Protein AF-A0A1S3VB74-F1 (afdb_monomer_lite)

pLDDT: mean 71.41, std 22.63, range [29.09, 96.62]

Secondary structure (DSSP, 8-state):
---PPP-----------------------------------------HHHHHHHHHHHHHHHHHHHHHHHHHHHHHHHHHHHHHHHHHHHHHHHHHHHHHHHHHHHHHTS-----EEEE--TTS--EEEE-TTS-TTHHHH----

Organism: Vigna radiata var. radiata (NCBI:txid3916)

Sequence (145 aa):
MMMMFEEMGFCNDLDTMSTVLGDEDISARQTDLEAIIEDDFSDEEIGVDELERRMWKDKMRLKRLKEQSKSKEGIDAVKQRQSQEQARRKKMSRAQDGILEYMRKMMEVCKAQRFVYGIIPEKGKPVTGASDNLREWWKDKVRFD

Structure (mmCIF, N/CA/C/O backbone):
data_AF-A0A1S3VB74-F1
#
_entry.id   AF-A0A1S3VB74-F1
#
loop_
_atom_site.group_PDB
_atom_site.id
_atom_site.type_symbol
_atom_site.label_atom_id
_atom_site.label_alt_id
_atom_site.label_comp_id
_atom_site.label_asym_id
_atom_site.label_entity_id
_atom_site.label_seq_id
_atom_site.pdbx_PDB_ins_code
_atom_site.Cartn_x
_atom_site.Cartn_y
_atom_site.Cartn_z
_atom_site.occupancy
_atom_site.B_iso_or_equiv
_atom_site.auth_seq_id
_atom_site.auth_comp_id
_atom_site.auth_asym_id
_atom_site.auth_atom_id
_atom_site.pdbx_PDB_model_num
ATOM 1 N N . MET A 1 1 ? 11.606 19.478 -29.149 1.00 43.50 1 MET A N 1
ATOM 2 C CA . MET A 1 1 ? 11.445 20.328 -27.954 1.00 43.50 1 MET A CA 1
ATOM 3 C C . MET A 1 1 ? 12.028 19.568 -26.775 1.00 43.50 1 MET A C 1
ATOM 5 O O . MET A 1 1 ? 11.551 18.484 -26.472 1.00 43.50 1 MET A O 1
ATOM 9 N N . MET A 1 2 ? 13.147 20.066 -26.249 1.00 40.00 2 MET A N 1
ATOM 10 C CA . MET A 1 2 ? 13.871 19.540 -25.087 1.00 40.00 2 MET A CA 1
ATOM 11 C C . MET A 1 2 ? 13.057 19.732 -23.809 1.00 40.00 2 MET A C 1
ATOM 13 O O . MET A 1 2 ? 12.454 20.786 -23.638 1.00 40.00 2 MET A O 1
ATOM 17 N N . MET A 1 3 ? 13.132 18.772 -22.889 1.00 50.00 3 MET A N 1
ATOM 18 C CA . MET A 1 3 ? 12.953 19.033 -21.461 1.00 50.00 3 MET A CA 1
ATOM 19 C C . MET A 1 3 ? 14.237 18.570 -20.774 1.00 50.00 3 MET A C 1
ATOM 21 O O . MET A 1 3 ? 14.427 17.379 -20.537 1.00 50.00 3 MET A O 1
ATOM 25 N N . MET A 1 4 ? 15.169 19.506 -20.586 1.00 54.56 4 MET A N 1
ATOM 26 C CA . MET A 1 4 ? 16.365 19.283 -19.781 1.00 54.56 4 MET A CA 1
ATOM 27 C C . MET A 1 4 ? 15.965 19.354 -18.310 1.00 54.56 4 MET A C 1
ATOM 29 O O . MET A 1 4 ? 15.303 20.297 -17.888 1.00 54.56 4 MET A O 1
ATOM 33 N N . PHE A 1 5 ? 16.341 18.321 -17.568 1.00 45.53 5 PHE A N 1
ATOM 34 C CA . PHE A 1 5 ? 16.198 18.232 -16.124 1.00 45.53 5 PHE A CA 1
ATOM 35 C C . PHE A 1 5 ? 17.287 19.106 -15.482 1.00 45.53 5 PHE A C 1
ATOM 37 O O . PHE A 1 5 ? 18.473 18.866 -15.703 1.00 45.53 5 PHE A O 1
ATOM 44 N N . GLU A 1 6 ? 16.886 20.121 -14.720 1.00 44.12 6 GLU A N 1
ATOM 45 C CA . GLU A 1 6 ? 17.738 20.778 -13.730 1.00 44.12 6 GLU A CA 1
ATOM 46 C C . GLU A 1 6 ? 17.850 19.861 -12.506 1.00 44.12 6 GLU A C 1
ATOM 48 O O . GLU A 1 6 ? 16.833 19.555 -11.891 1.00 44.12 6 GLU A O 1
ATOM 53 N N . GLU A 1 7 ? 19.061 19.460 -12.115 1.00 46.97 7 GLU A N 1
ATOM 54 C CA . GLU A 1 7 ? 19.411 19.433 -10.690 1.00 46.97 7 GLU A CA 1
ATOM 55 C C . GLU A 1 7 ? 20.930 19.521 -10.500 1.00 46.97 7 GLU A C 1
ATOM 57 O O . GLU A 1 7 ? 21.718 18.670 -10.911 1.00 46.97 7 GLU A O 1
ATOM 62 N N . MET A 1 8 ? 21.309 20.639 -9.901 1.00 43.47 8 MET A N 1
ATOM 63 C CA . MET A 1 8 ? 22.628 21.023 -9.435 1.00 43.47 8 MET A CA 1
ATOM 64 C C . MET A 1 8 ? 22.954 20.287 -8.127 1.00 43.47 8 MET A C 1
ATOM 66 O O . MET A 1 8 ? 22.123 20.267 -7.224 1.00 43.47 8 MET A O 1
ATOM 70 N N . GLY A 1 9 ? 24.191 19.798 -7.974 1.00 42.03 9 GLY A N 1
ATOM 71 C CA . GLY A 1 9 ? 24.797 19.572 -6.653 1.00 42.03 9 GLY A CA 1
ATOM 72 C C . GLY A 1 9 ? 25.512 18.233 -6.481 1.00 42.03 9 GLY A C 1
ATOM 73 O O . GLY A 1 9 ? 24.885 17.217 -6.216 1.00 42.03 9 GLY A O 1
ATOM 74 N N . PHE A 1 10 ? 26.837 18.224 -6.612 1.00 38.41 10 PHE A N 1
ATOM 75 C CA . PHE A 1 10 ? 27.779 18.264 -5.481 1.00 38.41 10 PHE A CA 1
ATOM 76 C C . PHE A 1 10 ? 29.192 18.013 -6.023 1.00 38.41 10 PHE A C 1
ATOM 78 O O . PHE A 1 10 ? 29.515 16.932 -6.509 1.00 38.41 10 PHE A O 1
ATOM 85 N N . CYS A 1 11 ? 30.015 19.057 -5.962 1.00 41.91 11 CYS A N 1
ATOM 86 C CA . CYS A 1 11 ? 31.448 19.014 -6.212 1.00 41.91 11 CYS A CA 1
ATOM 87 C C . CYS A 1 11 ? 32.154 18.930 -4.852 1.00 41.91 11 CYS A C 1
ATOM 89 O O . CYS A 1 11 ? 31.763 19.665 -3.946 1.00 41.91 11 CYS A O 1
ATOM 91 N N . ASN A 1 12 ? 33.122 18.019 -4.725 1.00 34.09 12 ASN A N 1
ATOM 92 C CA . ASN A 1 12 ? 34.338 18.108 -3.904 1.00 34.09 12 ASN A CA 1
ATOM 93 C C . ASN A 1 12 ? 35.059 16.753 -3.992 1.00 34.09 12 ASN A C 1
ATOM 95 O O . ASN A 1 12 ? 34.547 15.758 -3.488 1.00 34.09 12 ASN A O 1
ATOM 99 N N . ASP A 1 13 ? 36.211 16.688 -4.656 1.00 33.88 13 ASP A N 1
ATOM 100 C CA . AS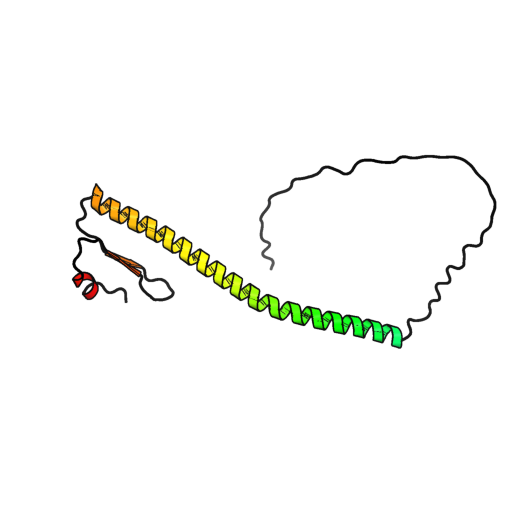P A 1 13 ? 37.479 16.825 -3.932 1.00 33.88 13 ASP A CA 1
ATOM 101 C C . ASP A 1 13 ? 38.635 16.971 -4.933 1.00 33.88 13 ASP A C 1
ATOM 103 O O . ASP A 1 13 ? 38.749 16.222 -5.906 1.00 33.88 13 ASP A O 1
ATOM 107 N N . LEU A 1 14 ? 39.450 17.991 -4.707 1.00 46.97 14 LEU A N 1
ATOM 108 C CA . LEU A 1 14 ? 40.637 18.353 -5.465 1.00 46.97 14 LEU A CA 1
ATOM 109 C C . LEU A 1 14 ? 41.760 18.295 -4.443 1.00 46.97 14 LEU A C 1
ATOM 111 O O . LEU A 1 14 ? 41.760 19.140 -3.565 1.00 46.97 14 LEU A O 1
ATOM 115 N N . ASP A 1 15 ? 42.631 17.286 -4.517 1.00 34.31 15 ASP A N 1
ATOM 116 C CA . ASP A 1 15 ? 44.028 17.358 -4.062 1.00 34.31 15 ASP A CA 1
ATOM 117 C C . ASP A 1 15 ? 44.690 15.978 -4.106 1.00 34.31 15 ASP A C 1
ATOM 119 O O . ASP A 1 15 ? 44.334 15.083 -3.345 1.00 34.31 15 ASP A O 1
ATOM 123 N N . THR A 1 16 ? 45.656 15.807 -5.017 1.00 38.53 16 THR A N 1
ATOM 124 C CA . THR A 1 16 ? 46.954 15.106 -4.837 1.00 38.53 16 THR A CA 1
ATOM 125 C C . THR A 1 16 ? 47.604 14.839 -6.202 1.00 38.53 16 THR A C 1
ATOM 127 O O . THR A 1 16 ? 47.865 13.708 -6.599 1.00 38.53 16 THR A O 1
ATOM 130 N N . MET A 1 17 ? 47.893 15.907 -6.952 1.00 40.16 17 MET A N 1
ATOM 131 C CA . MET A 1 17 ? 48.893 15.864 -8.024 1.00 40.16 17 MET A CA 1
ATOM 132 C C . MET A 1 17 ? 49.961 16.920 -7.751 1.00 40.16 17 MET A C 1
ATOM 134 O O . MET A 1 17 ? 49.775 18.098 -8.037 1.00 40.16 17 MET A O 1
ATOM 138 N N . SER A 1 18 ? 51.055 16.477 -7.139 1.00 35.81 18 SER A N 1
ATOM 139 C CA . SER A 1 18 ? 52.385 17.103 -7.044 1.00 35.81 18 SER A CA 1
ATOM 140 C C . SER A 1 18 ? 53.197 16.130 -6.184 1.00 35.81 18 SER A C 1
ATOM 142 O O . SER A 1 18 ? 52.751 15.790 -5.095 1.00 35.81 18 SER A O 1
ATOM 144 N N . THR A 1 19 ? 54.281 15.506 -6.634 1.00 29.09 19 THR A N 1
ATOM 145 C CA . THR A 1 19 ? 55.556 16.095 -7.077 1.00 29.09 19 THR A CA 1
ATOM 146 C C . THR A 1 19 ? 56.484 14.978 -7.599 1.00 29.09 19 THR A C 1
ATOM 148 O O . THR A 1 19 ? 56.181 13.806 -7.385 1.00 29.09 19 THR A O 1
ATOM 151 N N . VAL A 1 20 ? 57.642 15.379 -8.168 1.00 32.19 20 VAL A N 1
ATOM 152 C CA . VAL A 1 20 ? 58.854 14.620 -8.596 1.00 32.19 20 VAL A CA 1
ATOM 153 C C . VAL A 1 20 ? 58.916 14.505 -10.131 1.00 32.19 20 VAL A C 1
ATOM 155 O O . VAL A 1 20 ? 58.087 13.808 -10.698 1.00 32.19 20 VAL A O 1
ATOM 158 N N . LEU A 1 21 ? 59.810 15.119 -10.923 1.00 35.75 21 LEU A N 1
ATOM 159 C CA . LEU A 1 21 ? 61.075 15.901 -10.847 1.00 35.75 21 LEU A CA 1
ATOM 160 C C . LEU A 1 21 ? 61.203 16.549 -12.269 1.00 35.75 21 LEU A C 1
ATOM 162 O O . LEU A 1 21 ? 60.825 15.875 -13.223 1.00 35.75 21 LEU A O 1
ATOM 166 N N . GLY A 1 22 ? 61.591 17.803 -12.557 1.00 32.38 22 GLY A N 1
ATOM 167 C CA . GLY A 1 22 ? 62.743 18.603 -12.103 1.00 32.38 22 GLY A CA 1
ATOM 168 C C . GLY A 1 22 ? 64.025 18.180 -12.864 1.00 32.38 22 GLY A C 1
ATOM 169 O O . GLY A 1 22 ? 64.625 17.215 -12.411 1.00 32.38 22 GLY A O 1
ATOM 170 N N . ASP A 1 23 ? 64.276 18.569 -14.127 1.00 32.78 23 ASP A N 1
ATOM 171 C CA . ASP A 1 23 ? 64.946 19.780 -14.699 1.00 32.78 23 ASP A CA 1
ATOM 172 C C . ASP A 1 23 ? 66.483 19.651 -14.939 1.00 32.78 23 ASP A C 1
ATOM 174 O O . ASP A 1 23 ? 67.181 19.195 -14.039 1.00 32.78 23 ASP A O 1
ATOM 178 N N . GLU A 1 24 ? 66.944 20.087 -16.138 1.00 31.88 24 GLU A N 1
ATOM 179 C CA . GLU A 1 24 ? 68.309 20.531 -16.593 1.00 31.88 24 GLU A CA 1
ATOM 180 C C . GLU A 1 24 ? 69.555 19.595 -16.435 1.00 31.88 24 GLU A C 1
ATOM 182 O O . GLU A 1 24 ? 69.640 18.823 -15.493 1.00 31.88 24 GLU A O 1
ATOM 187 N N . ASP A 1 25 ? 70.652 19.562 -17.225 1.00 29.44 25 ASP A N 1
ATOM 188 C CA . ASP A 1 25 ? 71.230 20.210 -18.433 1.00 29.44 25 ASP A CA 1
ATOM 189 C C . ASP A 1 25 ? 72.578 19.461 -18.773 1.00 29.44 25 ASP A C 1
ATOM 191 O O . ASP A 1 25 ? 73.046 18.648 -17.972 1.00 29.44 25 ASP A O 1
ATOM 195 N N . ILE A 1 26 ? 73.244 19.801 -19.897 1.00 30.11 26 ILE A N 1
ATOM 196 C CA . ILE A 1 26 ? 74.709 19.774 -20.190 1.00 30.11 26 ILE A CA 1
ATOM 197 C C . ILE A 1 26 ? 75.208 18.856 -21.344 1.00 30.11 26 ILE A C 1
ATOM 199 O O . ILE A 1 26 ? 75.539 17.685 -21.181 1.00 30.11 26 ILE A O 1
ATOM 203 N N . SER A 1 27 ? 75.462 19.535 -22.474 1.00 29.31 27 SER A N 1
ATOM 204 C CA . SER A 1 27 ? 76.646 19.458 -23.363 1.00 29.31 27 SER A CA 1
ATOM 205 C C . SER A 1 27 ? 76.862 18.277 -24.330 1.00 29.31 27 SER A C 1
ATOM 207 O O . SER A 1 27 ? 77.460 17.249 -24.020 1.00 29.31 27 SER A O 1
ATOM 209 N N . ALA A 1 28 ? 76.499 18.558 -25.586 1.00 39.94 28 ALA A N 1
ATOM 210 C CA . ALA A 1 28 ? 77.331 18.452 -26.790 1.00 39.94 28 ALA A CA 1
ATOM 211 C C . ALA A 1 28 ? 78.325 17.276 -26.915 1.00 39.94 28 ALA A C 1
ATOM 213 O O . ALA A 1 28 ? 79.495 17.381 -26.540 1.00 39.94 28 ALA A O 1
ATOM 214 N N . ARG A 1 29 ? 77.917 16.253 -27.678 1.00 32.72 29 ARG A N 1
ATOM 215 C CA . ARG A 1 29 ? 78.796 15.578 -28.647 1.00 32.72 29 ARG A CA 1
ATOM 216 C C . ARG A 1 29 ? 78.051 15.348 -29.960 1.00 32.72 29 ARG A C 1
ATOM 218 O O . ARG A 1 29 ? 77.122 14.558 -30.032 1.00 32.72 29 ARG A O 1
ATOM 225 N N . GLN A 1 30 ? 78.466 16.090 -30.984 1.00 39.06 30 GLN A N 1
ATOM 226 C CA . GLN A 1 30 ? 78.130 15.849 -32.383 1.00 39.06 30 GLN A CA 1
ATOM 227 C C . GLN A 1 30 ? 78.870 14.604 -32.873 1.00 39.06 30 GLN A C 1
ATOM 229 O O . GLN A 1 30 ? 80.076 14.656 -33.104 1.00 39.06 30 GLN A O 1
ATOM 234 N N . THR A 1 31 ? 78.159 13.496 -33.003 1.00 35.94 31 THR A N 1
ATOM 235 C CA . THR A 1 31 ? 78.438 12.301 -33.825 1.00 35.94 31 THR A CA 1
ATOM 236 C C . THR A 1 31 ? 77.189 11.458 -33.558 1.00 35.94 31 THR A C 1
ATOM 238 O O . THR A 1 31 ? 76.906 11.161 -32.410 1.00 35.94 31 THR A O 1
ATOM 241 N N . ASP A 1 32 ? 76.254 11.240 -34.461 1.00 32.34 32 ASP A N 1
ATOM 24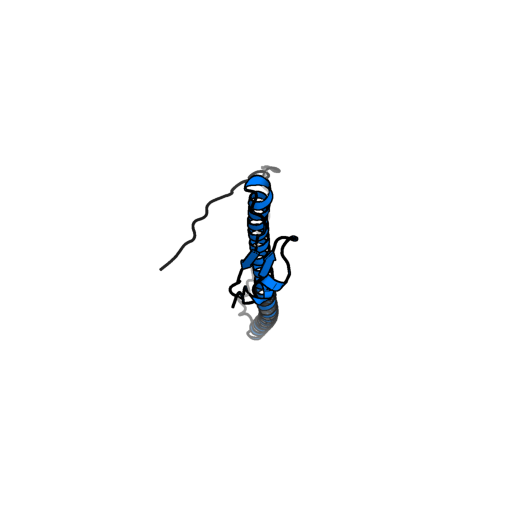2 C CA . ASP A 1 32 ? 76.396 10.905 -35.854 1.00 32.34 32 ASP A CA 1
ATOM 243 C C . ASP A 1 32 ? 75.185 11.413 -36.628 1.00 32.34 32 ASP A C 1
ATOM 245 O O . ASP A 1 32 ? 74.081 11.585 -36.111 1.00 32.34 32 ASP A O 1
ATOM 249 N N . LEU A 1 33 ? 75.425 11.636 -37.908 1.00 37.50 33 LEU A N 1
ATOM 250 C CA . LEU A 1 33 ? 74.424 11.799 -38.944 1.00 37.50 33 LEU A CA 1
ATOM 251 C C . LEU A 1 33 ? 73.753 10.425 -39.158 1.00 37.50 33 LEU A C 1
ATOM 253 O O . LEU A 1 33 ? 73.882 9.820 -40.218 1.00 37.50 33 LEU A O 1
ATOM 257 N N . GLU A 1 34 ? 73.109 9.883 -38.119 1.00 31.81 34 GLU A N 1
ATOM 258 C CA . GLU A 1 34 ? 72.252 8.712 -38.241 1.00 31.81 34 GLU A CA 1
ATOM 259 C C . GLU A 1 34 ? 71.013 9.162 -39.000 1.00 31.81 34 GLU A C 1
ATOM 261 O O . GLU A 1 34 ? 70.120 9.833 -38.480 1.00 31.81 34 GLU A O 1
ATOM 266 N N . ALA A 1 35 ? 71.007 8.818 -40.282 1.00 43.88 35 ALA A N 1
ATOM 267 C CA . ALA A 1 35 ? 69.823 8.745 -41.104 1.00 43.88 35 ALA A CA 1
ATOM 268 C C . ALA A 1 35 ? 68.827 7.758 -40.467 1.00 43.88 35 ALA A C 1
ATOM 270 O O . ALA A 1 35 ? 68.662 6.633 -40.921 1.00 43.88 35 ALA A O 1
ATOM 271 N N . ILE A 1 36 ? 68.146 8.195 -39.407 1.00 45.94 36 ILE A N 1
ATOM 272 C CA . ILE A 1 36 ? 66.873 7.644 -38.951 1.00 45.94 36 ILE A CA 1
ATOM 273 C C . ILE A 1 36 ? 65.823 8.182 -39.928 1.00 45.94 36 ILE A C 1
ATOM 275 O O . ILE A 1 36 ? 65.048 9.086 -39.630 1.00 45.94 36 ILE A O 1
ATOM 279 N N . ILE A 1 37 ? 65.884 7.681 -41.157 1.00 51.78 37 ILE A N 1
ATOM 280 C CA . ILE A 1 37 ? 64.778 7.698 -42.111 1.00 51.78 37 ILE A CA 1
ATOM 281 C C . ILE A 1 37 ? 64.712 6.285 -42.690 1.00 51.78 37 ILE A C 1
ATOM 283 O O . ILE A 1 37 ? 64.921 6.058 -43.872 1.00 51.78 37 ILE A O 1
ATOM 287 N N . GLU A 1 38 ? 64.459 5.318 -41.816 1.00 44.03 38 GLU A N 1
ATOM 288 C CA . GLU A 1 38 ? 63.653 4.153 -42.181 1.00 44.03 38 GLU A CA 1
ATOM 289 C C . GLU A 1 38 ? 62.412 4.190 -41.298 1.00 44.03 38 GLU A C 1
ATOM 291 O O . GLU A 1 38 ? 62.136 3.331 -40.467 1.00 44.03 38 GLU A O 1
ATOM 296 N N . ASP A 1 39 ? 61.670 5.277 -41.475 1.00 44.00 39 ASP A N 1
ATOM 297 C CA . ASP A 1 39 ? 60.234 5.257 -41.288 1.00 44.00 39 ASP A CA 1
ATOM 298 C C . ASP A 1 39 ? 59.643 4.611 -42.546 1.00 44.00 39 ASP A C 1
ATOM 300 O O . ASP A 1 39 ? 59.100 5.278 -43.425 1.00 44.00 39 ASP A O 1
ATOM 304 N N . ASP A 1 40 ? 59.866 3.302 -42.684 1.00 44.69 40 ASP A N 1
ATOM 305 C CA . ASP A 1 40 ? 59.256 2.486 -43.728 1.00 44.69 40 ASP A CA 1
ATOM 306 C C . ASP A 1 40 ? 57.799 2.234 -43.310 1.00 44.69 40 ASP A C 1
ATOM 308 O O . ASP A 1 40 ? 57.383 1.129 -42.953 1.00 44.69 40 ASP A O 1
ATOM 312 N N . PHE A 1 41 ? 57.001 3.308 -43.298 1.00 49.69 41 PHE A N 1
ATOM 313 C CA . PHE A 1 41 ? 55.560 3.197 -43.464 1.00 49.69 41 PHE A CA 1
ATOM 314 C C . PHE A 1 41 ? 55.330 2.725 -44.895 1.00 49.69 41 PHE A C 1
ATOM 316 O O . PHE A 1 41 ? 54.998 3.507 -45.787 1.00 49.69 41 PHE A O 1
ATOM 323 N N . SER A 1 42 ? 55.519 1.421 -45.097 1.00 52.31 42 SER A N 1
ATOM 324 C CA . SER A 1 42 ? 54.890 0.709 -46.191 1.00 52.31 42 SER A CA 1
ATOM 325 C C . SER A 1 42 ? 53.391 0.966 -46.059 1.00 52.31 42 SER A C 1
ATOM 327 O O . SER A 1 42 ? 52.691 0.363 -45.241 1.00 52.31 42 SER A O 1
ATOM 329 N N . ASP A 1 43 ? 52.916 1.928 -46.846 1.00 53.59 43 ASP A N 1
ATOM 330 C CA . ASP A 1 43 ? 51.523 2.158 -47.219 1.00 53.59 43 ASP A CA 1
ATOM 331 C C . ASP A 1 43 ? 51.033 0.982 -48.090 1.00 53.59 43 ASP A C 1
ATOM 333 O O . ASP A 1 43 ? 50.451 1.149 -49.160 1.00 53.59 43 ASP A O 1
ATOM 337 N N . GLU A 1 44 ? 51.319 -0.250 -47.658 1.00 51.88 44 GLU A N 1
ATOM 338 C CA . GLU A 1 44 ? 50.699 -1.457 -48.173 1.00 51.88 44 GLU A CA 1
ATOM 339 C C . GLU A 1 44 ? 49.290 -1.487 -47.604 1.00 51.88 44 GLU A C 1
ATOM 341 O O . GLU A 1 44 ? 49.026 -1.978 -46.501 1.00 51.88 44 GLU A O 1
ATOM 346 N N . GLU A 1 45 ? 48.401 -0.860 -48.374 1.00 59.22 45 GLU A N 1
ATOM 347 C CA . GLU A 1 45 ? 47.034 -1.293 -48.628 1.00 59.22 45 GLU A CA 1
ATOM 348 C C . GLU A 1 45 ? 46.701 -2.533 -47.796 1.00 59.22 45 GLU A C 1
ATOM 350 O O . GLU A 1 45 ? 47.084 -3.649 -48.149 1.00 59.22 45 GLU A O 1
ATOM 355 N N . ILE A 1 46 ? 46.065 -2.329 -46.633 1.00 61.16 46 ILE A N 1
ATOM 356 C CA . ILE A 1 46 ? 45.655 -3.432 -45.763 1.00 61.16 46 ILE A CA 1
ATOM 357 C C . ILE A 1 46 ? 44.984 -4.473 -46.660 1.00 61.16 46 ILE A C 1
ATOM 359 O O . ILE A 1 46 ? 43.948 -4.200 -47.270 1.00 61.16 46 ILE A O 1
ATOM 363 N N . GLY A 1 47 ? 45.625 -5.638 -46.796 1.00 74.81 47 GLY A N 1
ATOM 364 C CA . GLY A 1 47 ? 45.135 -6.669 -47.698 1.00 74.81 47 GLY A CA 1
ATOM 365 C C . GLY A 1 47 ? 43.679 -6.955 -47.358 1.00 74.81 47 GLY A C 1
ATOM 366 O O . GLY A 1 47 ? 43.325 -7.044 -46.177 1.00 74.81 47 GLY A O 1
ATOM 367 N N . VAL A 1 48 ? 42.826 -7.056 -48.377 1.00 77.88 48 VAL A N 1
ATOM 368 C CA . VAL A 1 48 ? 41.372 -7.225 -48.204 1.00 77.88 48 VAL A CA 1
ATOM 369 C C . VAL A 1 48 ? 41.064 -8.335 -47.185 1.00 77.88 48 VAL A C 1
ATOM 371 O O . VAL A 1 48 ? 40.236 -8.146 -46.296 1.00 77.88 48 VAL A O 1
ATOM 374 N N . ASP A 1 49 ? 41.837 -9.422 -47.208 1.00 85.75 49 ASP A N 1
ATOM 375 C CA . ASP A 1 49 ? 41.733 -10.552 -46.277 1.00 85.75 49 ASP A CA 1
ATOM 376 C C . ASP A 1 49 ? 42.024 -10.189 -44.800 1.00 85.75 49 ASP A C 1
ATOM 378 O O . ASP A 1 49 ? 41.366 -10.679 -43.874 1.00 85.75 49 ASP A O 1
ATOM 382 N N . GLU A 1 50 ? 42.994 -9.305 -44.538 1.00 91.19 50 GLU A N 1
ATOM 383 C CA . GLU A 1 50 ? 43.315 -8.812 -43.190 1.00 91.19 50 GLU A CA 1
ATOM 384 C C . GLU A 1 50 ? 42.168 -7.961 -42.632 1.00 91.19 50 GLU A C 1
ATOM 386 O O . GLU A 1 50 ? 41.786 -8.095 -41.456 1.00 91.19 50 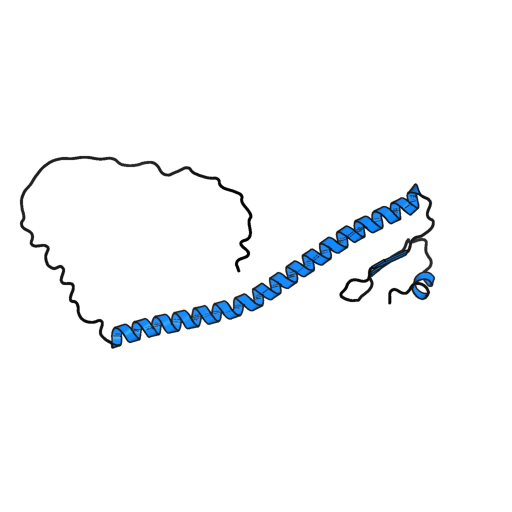GLU A O 1
ATOM 391 N N . LEU A 1 51 ? 41.593 -7.114 -43.491 1.00 89.81 51 LEU A N 1
ATOM 392 C CA . LEU A 1 51 ? 40.441 -6.280 -43.168 1.00 89.81 51 LEU A CA 1
ATOM 393 C C . LEU A 1 51 ? 39.209 -7.138 -42.870 1.00 89.81 51 LEU A C 1
ATOM 395 O O . LEU A 1 51 ? 38.566 -6.947 -41.834 1.00 89.81 51 LEU A O 1
ATOM 399 N N . GLU A 1 52 ? 38.922 -8.131 -43.714 1.00 91.75 52 GLU A N 1
ATOM 400 C CA . GLU A 1 52 ? 37.829 -9.085 -43.516 1.00 91.75 52 GLU A CA 1
ATOM 401 C C . GLU A 1 52 ? 37.979 -9.846 -42.195 1.00 91.75 52 GLU A C 1
ATOM 403 O O . GLU A 1 52 ? 37.017 -9.983 -41.428 1.00 91.75 52 GLU A O 1
ATOM 408 N N . ARG A 1 53 ? 39.203 -10.269 -41.858 1.00 94.38 53 ARG A N 1
ATOM 409 C CA . ARG A 1 53 ? 39.493 -10.940 -40.588 1.00 94.38 53 ARG A CA 1
ATOM 410 C C . ARG A 1 53 ? 39.244 -10.032 -39.382 1.00 94.38 53 ARG A C 1
ATOM 412 O O . ARG A 1 53 ? 38.713 -10.500 -38.367 1.00 94.38 53 ARG A O 1
ATOM 419 N N . ARG A 1 54 ? 39.623 -8.750 -39.454 1.00 94.25 54 ARG A N 1
ATOM 420 C CA . ARG A 1 54 ? 39.322 -7.756 -38.403 1.00 94.25 54 ARG A CA 1
ATOM 421 C C . ARG A 1 54 ? 37.821 -7.516 -38.280 1.00 94.25 54 ARG A C 1
ATOM 423 O O . ARG A 1 54 ? 37.278 -7.649 -37.183 1.00 94.25 54 ARG A O 1
ATOM 430 N N . MET A 1 55 ? 37.140 -7.285 -39.399 1.00 95.06 55 MET A N 1
ATOM 431 C CA . MET A 1 55 ? 35.690 -7.104 -39.431 1.00 95.06 55 MET A CA 1
ATOM 432 C C . MET A 1 55 ? 34.947 -8.314 -38.867 1.00 95.06 55 MET A C 1
ATOM 434 O O . MET A 1 55 ? 33.966 -8.149 -38.141 1.00 95.06 55 MET A O 1
ATOM 438 N N . TRP A 1 56 ? 35.410 -9.536 -39.139 1.00 93.94 56 TRP A N 1
ATOM 439 C CA . TRP A 1 56 ? 34.813 -10.743 -38.576 1.00 93.94 56 TRP A CA 1
ATOM 440 C C . TRP A 1 56 ? 34.971 -10.808 -37.053 1.00 93.94 56 TRP A C 1
ATOM 442 O O . TRP A 1 56 ? 34.001 -11.102 -36.345 1.00 93.94 56 TRP A O 1
ATOM 452 N N . LYS A 1 57 ? 36.162 -10.490 -36.524 1.00 95.44 57 LYS A N 1
ATOM 453 C CA . LYS A 1 57 ? 36.401 -10.412 -35.072 1.00 95.44 57 LYS A CA 1
ATOM 454 C C . LYS A 1 57 ? 35.480 -9.384 -34.415 1.00 95.44 57 LYS A C 1
ATOM 456 O O . LYS A 1 57 ? 34.829 -9.709 -33.419 1.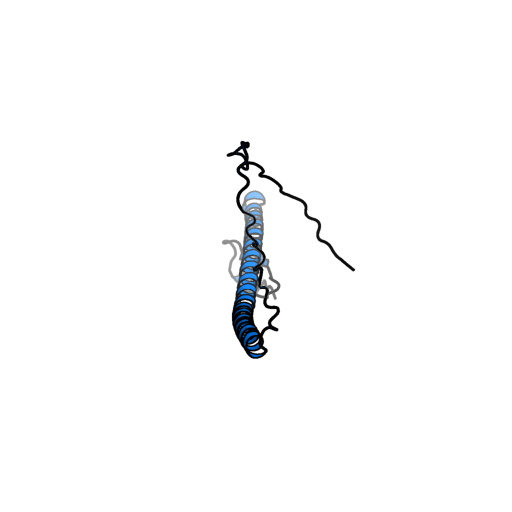00 95.44 57 LYS A O 1
ATOM 461 N N . ASP A 1 58 ? 35.355 -8.199 -35.001 1.00 94.31 58 ASP A N 1
ATOM 462 C CA . ASP A 1 58 ? 34.481 -7.145 -34.484 1.00 94.31 58 ASP A CA 1
ATOM 463 C C . ASP A 1 58 ? 33.000 -7.514 -34.602 1.00 94.31 58 ASP A C 1
ATOM 465 O O . ASP A 1 58 ? 32.235 -7.309 -33.659 1.00 94.31 58 ASP A O 1
ATOM 469 N N . LYS A 1 59 ? 32.589 -8.171 -35.692 1.00 95.44 59 LYS A N 1
ATOM 470 C CA . LYS A 1 59 ? 31.228 -8.698 -35.869 1.00 95.44 59 LYS A CA 1
ATOM 471 C C . LYS A 1 59 ? 30.888 -9.743 -34.807 1.00 95.44 59 LYS A C 1
ATOM 473 O O . LYS A 1 59 ? 29.786 -9.718 -34.254 1.00 95.44 59 LYS A O 1
ATOM 478 N N . MET A 1 60 ? 31.821 -10.638 -34.481 1.00 95.69 60 MET A N 1
ATOM 479 C CA . MET A 1 60 ? 31.640 -11.623 -33.410 1.00 95.69 60 MET A CA 1
ATOM 480 C C . MET A 1 60 ? 31.603 -10.963 -32.029 1.00 95.69 60 MET A C 1
ATOM 482 O O . MET A 1 60 ? 30.749 -11.308 -31.205 1.00 95.69 60 MET A O 1
ATOM 486 N N . ARG A 1 61 ? 32.469 -9.974 -31.780 1.00 92.38 61 ARG A N 1
ATOM 487 C CA . ARG A 1 61 ? 32.473 -9.193 -30.535 1.00 92.38 61 ARG A CA 1
ATOM 488 C C . ARG A 1 61 ? 31.159 -8.432 -30.353 1.00 92.38 61 ARG A C 1
ATOM 490 O O . ARG A 1 61 ? 30.562 -8.496 -29.280 1.00 92.38 61 ARG A O 1
ATOM 497 N N . LEU A 1 62 ? 30.662 -7.796 -31.411 1.00 89.75 62 LEU A N 1
ATOM 498 C CA . LEU A 1 62 ? 29.381 -7.095 -31.432 1.00 89.75 62 LEU A CA 1
ATOM 499 C C . LEU A 1 62 ? 28.208 -8.046 -31.170 1.00 89.75 62 LEU A C 1
ATOM 501 O O . LEU A 1 62 ? 27.312 -7.711 -30.394 1.00 89.75 62 LEU A O 1
ATOM 505 N N . LYS A 1 63 ? 28.212 -9.242 -31.777 1.00 89.88 63 LYS A N 1
ATOM 506 C CA . LYS A 1 63 ? 27.179 -10.262 -31.543 1.00 89.88 63 LYS A CA 1
ATOM 507 C C . LYS A 1 63 ? 27.140 -10.685 -30.069 1.00 89.88 63 LYS A C 1
ATOM 509 O O . LYS A 1 63 ? 26.068 -10.670 -29.468 1.00 89.88 63 LYS A O 1
ATOM 514 N N . ARG A 1 64 ? 28.306 -10.939 -29.463 1.00 87.56 64 ARG A N 1
ATOM 515 C CA . ARG A 1 64 ? 28.430 -11.287 -28.037 1.00 87.56 64 ARG A CA 1
ATOM 516 C C . ARG A 1 64 ? 27.943 -10.163 -27.114 1.00 87.56 64 ARG A C 1
ATOM 518 O O . ARG A 1 64 ? 27.253 -10.436 -26.136 1.00 87.56 64 ARG A O 1
ATOM 525 N N . LEU A 1 65 ? 28.264 -8.904 -27.426 1.00 85.25 65 LEU A N 1
ATOM 526 C CA . LEU A 1 65 ? 27.804 -7.747 -26.646 1.00 85.25 65 LEU A CA 1
ATOM 527 C C . LEU A 1 65 ? 26.279 -7.558 -26.731 1.00 85.25 65 LEU A C 1
ATOM 529 O O . LEU A 1 65 ? 25.643 -7.317 -25.707 1.00 85.25 65 LEU A O 1
ATOM 533 N N . LYS A 1 66 ? 25.677 -7.741 -27.915 1.00 82.81 66 LYS A N 1
ATOM 534 C CA . LYS A 1 66 ? 24.215 -7.675 -28.109 1.00 82.81 66 LYS A CA 1
ATOM 535 C C . LYS A 1 66 ? 23.458 -8.801 -27.396 1.00 82.81 66 LYS A C 1
ATOM 537 O O . LYS A 1 66 ? 22.340 -8.593 -26.932 1.00 82.81 66 LYS A O 1
ATOM 542 N N . GLU A 1 67 ? 24.037 -9.996 -27.314 1.00 76.56 67 GLU A N 1
ATOM 543 C CA . GLU A 1 67 ? 23.456 -11.115 -26.557 1.00 76.56 67 GLU A CA 1
ATOM 544 C C . GLU A 1 67 ? 23.497 -10.855 -25.042 1.00 76.56 67 GLU A C 1
ATOM 546 O O . GLU A 1 67 ? 22.528 -11.144 -24.339 1.00 76.56 67 GLU A O 1
ATOM 551 N N . GLN A 1 68 ? 24.572 -10.237 -24.538 1.00 73.19 68 GLN A N 1
ATOM 552 C CA . GLN A 1 68 ? 24.680 -9.845 -23.129 1.00 73.19 68 GLN A CA 1
ATOM 553 C C . GLN A 1 68 ? 23.791 -8.653 -22.750 1.00 73.19 68 GLN A C 1
ATOM 555 O O . GLN A 1 68 ? 23.368 -8.569 -21.600 1.00 73.19 68 GLN A O 1
ATOM 560 N N . SER A 1 69 ? 23.513 -7.724 -23.670 1.00 66.88 69 SER A N 1
ATOM 561 C CA . SER A 1 69 ? 22.639 -6.581 -23.381 1.00 66.88 69 SER A CA 1
ATOM 562 C C . SER A 1 69 ? 21.171 -7.005 -23.285 1.00 66.88 69 SER A C 1
ATOM 564 O O . SER A 1 69 ? 20.490 -6.638 -22.331 1.00 66.88 69 SER A O 1
ATOM 566 N N . LYS A 1 70 ? 20.703 -7.866 -24.200 1.00 63.06 70 LYS A N 1
ATOM 567 C CA . LYS A 1 70 ? 19.310 -8.349 -24.228 1.00 63.06 70 LYS A CA 1
ATOM 568 C C . LYS A 1 70 ? 18.903 -9.141 -22.983 1.00 63.06 70 LYS A C 1
ATOM 570 O O . LYS A 1 70 ? 17.744 -9.089 -22.584 1.00 63.06 70 LYS A O 1
ATOM 575 N N . SER A 1 71 ? 19.829 -9.884 -22.375 1.00 58.44 71 SER A N 1
ATOM 576 C CA . SER A 1 71 ? 19.549 -10.658 -21.159 1.00 58.44 71 SER A CA 1
ATOM 577 C C . SER A 1 71 ? 19.523 -9.793 -19.896 1.00 58.44 71 SER A C 1
ATOM 579 O O . SER A 1 71 ? 18.726 -10.061 -19.000 1.00 58.44 71 SER A O 1
ATOM 581 N N . LYS A 1 72 ? 20.338 -8.733 -19.830 1.00 60.69 72 LYS A N 1
ATOM 582 C CA . LYS A 1 72 ? 20.390 -7.815 -18.680 1.00 60.69 72 LYS A CA 1
ATOM 583 C C . LYS A 1 72 ? 19.176 -6.892 -18.619 1.00 60.69 72 LYS A C 1
ATOM 585 O O . LYS A 1 72 ? 18.567 -6.757 -17.566 1.00 60.69 72 LYS A O 1
ATOM 590 N N . GLU A 1 73 ? 18.748 -6.359 -19.758 1.00 60.81 73 GLU A N 1
ATOM 591 C CA . GLU A 1 73 ? 17.682 -5.351 -19.831 1.00 60.81 73 GLU A CA 1
ATOM 592 C C . GLU A 1 73 ? 16.318 -5.876 -19.335 1.00 60.81 73 GLU A C 1
ATOM 594 O O . GLU A 1 73 ? 15.604 -5.193 -18.601 1.00 60.81 73 GLU A O 1
ATOM 599 N N . GLY A 1 74 ? 15.982 -7.135 -19.642 1.00 60.56 74 GLY A N 1
ATOM 600 C CA . GLY A 1 74 ? 14.760 -7.776 -19.140 1.00 60.56 74 GLY A CA 1
ATOM 601 C C . GLY A 1 74 ? 14.807 -8.107 -17.643 1.00 60.56 74 GLY A C 1
ATOM 602 O O . GLY A 1 74 ? 13.802 -7.969 -16.945 1.00 60.56 74 GLY A O 1
ATOM 603 N N . ILE A 1 75 ? 15.969 -8.513 -17.129 1.00 62.25 75 ILE A N 1
ATOM 604 C CA . ILE A 1 75 ? 16.152 -8.861 -15.711 1.00 62.25 75 ILE A CA 1
ATOM 605 C C . ILE A 1 75 ? 16.171 -7.595 -14.846 1.00 62.25 75 ILE A C 1
ATOM 607 O O . ILE A 1 75 ? 15.542 -7.564 -13.784 1.00 62.25 75 ILE A O 1
ATOM 611 N N . ASP A 1 76 ? 16.831 -6.538 -15.315 1.00 67.94 76 ASP A N 1
ATOM 612 C CA . ASP A 1 76 ? 16.944 -5.264 -14.607 1.00 67.94 76 ASP A CA 1
ATOM 613 C C . ASP A 1 76 ? 15.599 -4.529 -14.560 1.00 67.94 76 ASP A C 1
ATOM 615 O O . ASP A 1 76 ? 15.199 -4.058 -13.494 1.00 67.94 76 ASP A O 1
ATOM 619 N N . ALA A 1 77 ? 14.820 -4.544 -15.649 1.00 68.56 77 ALA A N 1
ATOM 620 C CA . ALA A 1 77 ? 13.465 -3.992 -15.655 1.00 68.56 77 ALA A CA 1
ATOM 621 C C . ALA A 1 77 ? 12.519 -4.729 -14.685 1.00 68.56 77 ALA A C 1
ATOM 623 O O . ALA A 1 77 ? 11.701 -4.101 -14.005 1.00 68.56 77 ALA A O 1
ATOM 624 N N . VAL A 1 78 ? 12.628 -6.060 -14.579 1.00 71.38 78 VAL A N 1
ATOM 625 C CA . VAL A 1 78 ? 11.840 -6.852 -13.618 1.00 71.38 78 VAL A CA 1
ATOM 626 C C . VAL A 1 78 ? 12.270 -6.556 -12.179 1.00 71.38 78 VAL A C 1
ATOM 628 O O . VAL A 1 78 ? 11.404 -6.319 -11.334 1.00 71.38 78 VAL A O 1
ATOM 631 N N . LYS A 1 79 ? 13.578 -6.492 -11.893 1.00 72.75 79 LYS A N 1
ATOM 632 C CA . LYS A 1 79 ? 14.100 -6.104 -10.570 1.00 72.75 79 LYS A CA 1
ATOM 633 C C . LYS A 1 79 ? 13.672 -4.693 -10.171 1.00 72.75 79 LYS A C 1
ATOM 635 O O . LYS A 1 79 ? 13.259 -4.488 -9.031 1.00 72.75 79 LYS A O 1
ATOM 640 N N . GLN A 1 80 ? 13.712 -3.738 -11.097 1.00 72.19 80 GLN A N 1
ATOM 641 C CA . GLN A 1 80 ? 13.282 -2.361 -10.861 1.00 72.19 80 GLN A CA 1
ATOM 642 C C . GLN A 1 80 ? 11.772 -2.271 -10.589 1.00 72.19 80 GLN A C 1
ATOM 644 O O . GLN A 1 80 ? 11.344 -1.569 -9.674 1.00 72.19 80 GLN A O 1
ATOM 649 N N . ARG A 1 81 ? 10.941 -3.027 -11.320 1.00 75.88 81 ARG A N 1
ATOM 650 C CA . ARG A 1 81 ? 9.499 -3.115 -11.025 1.00 75.88 81 ARG A CA 1
ATOM 651 C C . ARG A 1 81 ? 9.227 -3.750 -9.659 1.00 75.88 81 ARG A C 1
ATOM 653 O O . ARG A 1 81 ? 8.346 -3.285 -8.936 1.00 75.88 81 ARG A O 1
ATOM 660 N N . GLN A 1 82 ? 9.975 -4.791 -9.289 1.00 75.94 82 GLN A N 1
ATOM 661 C CA . GLN A 1 82 ? 9.861 -5.427 -7.973 1.00 75.94 82 GLN A CA 1
ATOM 662 C C . GLN A 1 82 ? 10.258 -4.471 -6.839 1.00 75.94 82 GLN A C 1
ATOM 664 O O . GLN A 1 82 ? 9.520 -4.361 -5.856 1.00 75.94 82 GLN A O 1
ATOM 669 N N . SER A 1 83 ? 11.364 -3.735 -6.984 1.00 79.75 83 SER A N 1
ATOM 670 C CA . SER A 1 83 ? 11.812 -2.766 -5.978 1.00 79.75 83 SER A CA 1
ATOM 671 C C . SER A 1 83 ? 10.833 -1.595 -5.834 1.00 79.75 83 SER A C 1
ATOM 673 O O . SER A 1 83 ? 10.515 -1.195 -4.711 1.00 79.75 83 SER A O 1
ATOM 675 N N . GLN A 1 84 ? 10.267 -1.103 -6.942 1.00 85.25 84 GLN A N 1
ATOM 676 C CA . GLN A 1 84 ? 9.250 -0.050 -6.929 1.00 85.25 84 GLN A CA 1
ATOM 677 C C . GLN A 1 84 ? 7.963 -0.501 -6.218 1.00 85.25 84 GLN A C 1
ATOM 679 O O . GLN A 1 84 ? 7.423 0.231 -5.384 1.00 85.25 84 GLN A O 1
ATOM 684 N N . GLU A 1 85 ? 7.478 -1.717 -6.490 1.00 85.25 85 GLU A N 1
ATOM 685 C CA . GLU A 1 85 ? 6.304 -2.265 -5.800 1.00 85.25 85 GLU A CA 1
ATOM 686 C C . GLU A 1 85 ? 6.577 -2.467 -4.301 1.00 85.25 85 GLU A C 1
ATOM 688 O O . GLU A 1 85 ? 5.710 -2.169 -3.476 1.00 85.25 85 GLU A O 1
ATOM 693 N N . GLN A 1 86 ? 7.782 -2.905 -3.923 1.00 86.62 86 GLN A N 1
ATOM 694 C CA . GLN A 1 86 ? 8.176 -3.029 -2.519 1.00 86.62 86 GLN A CA 1
ATOM 695 C C . GLN A 1 86 ? 8.211 -1.663 -1.814 1.00 86.62 86 GLN A C 1
ATOM 697 O O . GLN A 1 86 ? 7.693 -1.531 -0.700 1.00 86.62 86 GLN A O 1
ATOM 702 N N . ALA A 1 87 ? 8.747 -0.627 -2.467 1.00 90.12 87 ALA A N 1
ATOM 703 C CA . ALA A 1 87 ? 8.735 0.738 -1.945 1.00 90.12 87 ALA A CA 1
ATOM 704 C C . ALA A 1 87 ? 7.300 1.264 -1.751 1.00 90.12 87 ALA A C 1
ATOM 706 O O . ALA A 1 87 ? 6.991 1.849 -0.709 1.00 90.12 87 ALA A O 1
ATOM 707 N N . ARG A 1 88 ? 6.399 0.995 -2.708 1.00 88.81 88 ARG A N 1
ATOM 708 C CA . ARG A 1 88 ? 4.976 1.362 -2.625 1.00 88.81 88 ARG A CA 1
ATOM 709 C C . ARG A 1 88 ? 4.281 0.680 -1.443 1.00 88.81 88 ARG A C 1
ATOM 711 O O . ARG A 1 88 ? 3.620 1.355 -0.656 1.00 88.81 88 ARG A O 1
ATOM 718 N N . ARG A 1 89 ? 4.484 -0.631 -1.265 1.00 88.62 89 ARG A N 1
ATOM 719 C CA . ARG A 1 89 ? 3.940 -1.398 -0.126 1.00 88.62 89 ARG A CA 1
ATOM 720 C C . ARG A 1 89 ? 4.426 -0.856 1.216 1.00 88.62 89 ARG A C 1
ATOM 722 O O . ARG A 1 89 ? 3.626 -0.705 2.132 1.00 88.62 89 ARG A O 1
ATOM 729 N N . LYS A 1 90 ? 5.712 -0.502 1.323 1.00 93.88 90 LYS A N 1
ATOM 730 C CA . LYS A 1 90 ? 6.285 0.057 2.556 1.00 93.88 90 LYS A CA 1
ATOM 731 C C . LYS A 1 90 ? 5.712 1.436 2.891 1.00 93.88 90 LYS A C 1
ATOM 733 O O . LYS A 1 90 ? 5.416 1.694 4.053 1.00 93.88 90 LYS A O 1
ATOM 738 N N . LYS A 1 91 ? 5.525 2.310 1.894 1.00 94.31 9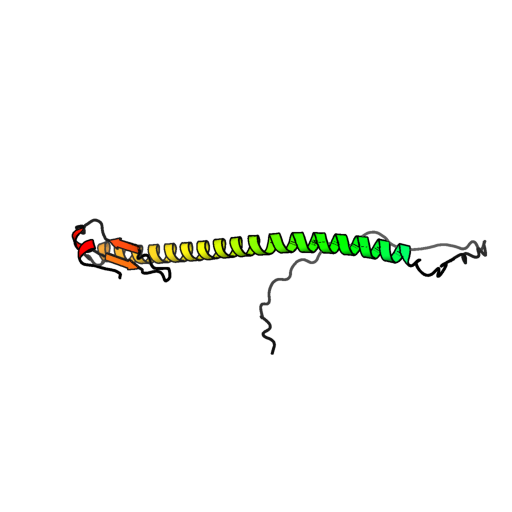1 LYS A N 1
ATOM 739 C CA . LYS A 1 91 ? 4.852 3.606 2.094 1.00 94.31 91 LYS A CA 1
ATOM 740 C C . LYS A 1 91 ? 3.406 3.418 2.553 1.00 94.31 91 LYS A C 1
ATOM 742 O O . LYS A 1 91 ? 2.985 4.087 3.489 1.00 94.31 91 LYS A O 1
ATOM 747 N N . MET A 1 92 ? 2.688 2.470 1.950 1.00 90.75 92 MET A N 1
ATOM 748 C CA . MET A 1 92 ? 1.317 2.155 2.348 1.00 90.75 92 MET A CA 1
ATOM 749 C C . MET A 1 92 ? 1.246 1.643 3.790 1.00 90.75 92 MET A C 1
ATOM 751 O O . MET A 1 92 ? 0.449 2.155 4.564 1.00 90.75 92 MET A O 1
ATOM 755 N N . SER A 1 93 ? 2.117 0.704 4.174 1.00 91.62 93 SER A N 1
ATOM 756 C CA . SER A 1 93 ? 2.195 0.205 5.556 1.00 91.62 93 SER A CA 1
ATOM 757 C C . SER A 1 93 ? 2.421 1.343 6.552 1.00 91.62 93 SER A C 1
ATOM 759 O O . SER A 1 93 ? 1.707 1.436 7.536 1.00 91.62 93 SER A O 1
ATOM 761 N N . ARG A 1 94 ? 3.340 2.274 6.259 1.00 95.75 94 ARG A N 1
ATOM 762 C CA . ARG A 1 94 ? 3.601 3.431 7.135 1.00 95.75 94 ARG A CA 1
ATOM 763 C C . ARG A 1 94 ? 2.396 4.356 7.277 1.00 95.75 94 ARG A C 1
ATOM 765 O O . ARG A 1 94 ? 2.130 4.860 8.361 1.00 95.75 94 ARG A O 1
ATOM 772 N N . ALA A 1 95 ? 1.675 4.595 6.184 1.00 94.69 95 ALA A N 1
ATOM 773 C CA . ALA A 1 95 ? 0.445 5.376 6.236 1.00 94.69 95 ALA A CA 1
ATOM 774 C C . ALA A 1 95 ? -0.647 4.647 7.041 1.00 94.69 95 ALA A C 1
ATOM 776 O O . ALA A 1 95 ? -1.362 5.288 7.806 1.00 94.69 95 ALA A O 1
ATOM 777 N N . GLN A 1 96 ? -0.743 3.317 6.919 1.00 93.81 96 GLN A N 1
ATOM 778 C CA . GLN A 1 96 ? -1.644 2.498 7.736 1.00 93.81 96 GLN A CA 1
ATOM 779 C C . GLN A 1 96 ? -1.298 2.573 9.224 1.00 93.81 96 GLN A C 1
ATOM 781 O O . GLN A 1 96 ? -2.207 2.754 10.029 1.00 93.81 96 GLN A O 1
ATOM 786 N N . ASP A 1 97 ? -0.015 2.509 9.580 1.00 95.31 97 ASP A N 1
ATOM 787 C CA . ASP A 1 97 ? 0.434 2.653 10.969 1.00 95.31 97 ASP A CA 1
ATOM 788 C C . ASP A 1 97 ? -0.012 4.004 11.549 1.00 95.31 97 ASP A C 1
ATOM 790 O O . ASP A 1 97 ? -0.536 4.064 12.659 1.00 95.31 97 ASP A O 1
ATOM 794 N N . GLY A 1 98 ? 0.097 5.084 10.765 1.00 96.62 98 GLY A N 1
ATOM 795 C CA . GLY A 1 98 ? -0.408 6.402 11.157 1.00 96.62 98 GLY A CA 1
ATOM 796 C C . GLY A 1 98 ? -1.925 6.424 11.377 1.00 96.62 98 GLY A C 1
ATOM 797 O O . GLY A 1 98 ? -2.395 6.964 12.375 1.00 96.62 98 GLY A O 1
ATOM 798 N N . ILE A 1 99 ? -2.702 5.805 10.484 1.00 94.56 99 ILE A N 1
ATOM 799 C CA . ILE A 1 99 ? -4.163 5.692 10.636 1.00 94.56 99 ILE A CA 1
ATOM 800 C C . ILE A 1 99 ? -4.519 4.937 11.926 1.00 94.56 99 ILE A C 1
ATOM 802 O O . ILE A 1 99 ? -5.365 5.398 12.694 1.00 94.56 99 ILE A O 1
ATOM 806 N N . LEU A 1 100 ? -3.866 3.800 12.175 1.00 93.75 100 LEU A N 1
ATOM 807 C CA . LEU A 1 100 ? -4.085 2.986 13.369 1.00 93.75 100 LEU A CA 1
ATOM 808 C C . LEU A 1 100 ? -3.739 3.743 14.653 1.00 93.75 100 LEU A C 1
ATOM 810 O O . LEU A 1 100 ? -4.476 3.645 15.634 1.00 93.75 100 LEU A O 1
ATOM 814 N N . GLU A 1 101 ? -2.669 4.535 14.633 1.00 95.44 101 GLU A N 1
ATOM 815 C CA . GLU A 1 101 ? -2.282 5.381 15.760 1.00 95.44 101 GLU A CA 1
ATOM 816 C C . GLU A 1 101 ? -3.377 6.402 16.103 1.00 95.44 101 GLU A C 1
ATOM 818 O O . GLU A 1 101 ? -3.785 6.530 17.260 1.00 95.44 101 GLU A O 1
ATOM 823 N N . TYR A 1 102 ? -3.948 7.070 15.097 1.00 95.44 102 TYR A N 1
ATOM 824 C CA . TYR A 1 102 ? -5.077 7.975 15.325 1.00 95.44 102 TYR A CA 1
ATOM 825 C C . TYR A 1 102 ? -6.328 7.244 15.825 1.00 95.44 102 TYR A C 1
ATOM 827 O O . TYR A 1 102 ? -7.030 7.767 16.690 1.00 95.44 102 TYR A O 1
ATOM 835 N N . MET A 1 103 ? -6.613 6.037 15.333 1.00 94.25 103 MET A N 1
ATOM 836 C CA . MET A 1 103 ? -7.753 5.238 15.802 1.00 94.25 103 MET A CA 1
ATOM 837 C C . MET A 1 103 ? -7.606 4.828 17.266 1.00 94.25 103 MET A C 1
ATOM 839 O O . MET A 1 103 ? -8.564 4.949 18.035 1.00 94.25 103 MET A O 1
ATOM 843 N N . ARG A 1 104 ? -6.402 4.413 17.671 1.00 91.44 104 ARG A N 1
ATOM 844 C CA . ARG A 1 104 ? -6.068 4.161 19.075 1.00 91.44 104 ARG A CA 1
ATOM 845 C C . ARG A 1 104 ? -6.291 5.418 19.911 1.00 91.44 104 ARG A C 1
ATOM 847 O O . ARG A 1 104 ? -7.011 5.364 20.902 1.00 91.44 104 ARG A O 1
ATOM 854 N N . LYS A 1 105 ? -5.781 6.568 19.462 1.00 95.31 105 LYS A N 1
ATOM 855 C CA . LYS A 1 105 ? -5.964 7.849 20.157 1.00 95.31 105 LYS A CA 1
ATOM 856 C C . LYS A 1 105 ? -7.438 8.242 20.301 1.00 95.31 105 LYS A C 1
ATOM 858 O O . LYS A 1 105 ? -7.838 8.728 21.355 1.00 95.31 105 LYS A O 1
ATOM 863 N N . MET A 1 106 ? -8.264 8.004 19.284 1.00 94.50 106 MET A N 1
ATOM 864 C CA . MET A 1 106 ? -9.714 8.231 19.361 1.00 94.50 106 MET A CA 1
ATOM 865 C C . MET A 1 106 ? -10.378 7.335 20.414 1.00 94.50 106 MET A C 1
ATOM 867 O O . MET A 1 106 ? -11.288 7.776 21.117 1.00 94.50 106 MET A O 1
ATOM 871 N N . MET A 1 107 ? -9.918 6.093 20.552 1.00 92.38 107 MET A N 1
ATOM 872 C CA . MET A 1 107 ? -10.416 5.164 21.564 1.00 92.38 107 MET A CA 1
ATOM 873 C C . MET A 1 107 ? -9.976 5.562 22.979 1.00 92.38 107 MET A C 1
ATOM 875 O O . MET A 1 107 ? -10.806 5.620 23.883 1.00 92.38 107 MET A O 1
ATOM 879 N N . GLU A 1 108 ? -8.697 5.890 23.163 1.00 92.00 108 GLU A N 1
ATOM 880 C CA . GLU A 1 108 ? -8.104 6.192 24.473 1.00 92.00 108 GLU A CA 1
ATOM 881 C C . GLU A 1 108 ? -8.465 7.597 24.983 1.00 92.00 108 GLU A C 1
ATOM 883 O O . GLU A 1 108 ? -8.852 7.760 26.139 1.00 92.00 108 GLU A O 1
ATOM 888 N N . VAL A 1 109 ? -8.371 8.620 24.127 1.00 94.69 109 VAL A N 1
ATOM 889 C CA . VAL A 1 109 ? -8.535 10.034 24.512 1.00 94.69 109 VAL A CA 1
ATOM 890 C C . VAL A 1 109 ? -9.970 10.501 24.309 1.00 94.69 109 VAL A C 1
ATOM 892 O O . VAL A 1 109 ? -10.569 11.109 25.195 1.00 94.69 109 VAL A O 1
ATOM 895 N N . CYS A 1 110 ? -10.543 10.211 23.141 1.00 90.00 110 CYS A N 1
ATOM 896 C CA . CYS A 1 110 ? -11.882 10.679 22.781 1.00 90.00 110 CYS A CA 1
ATOM 897 C C . CYS A 1 110 ? -12.997 9.724 23.239 1.00 90.00 110 CYS A C 1
ATOM 899 O O . CYS A 1 110 ? -14.165 9.985 22.955 1.00 90.00 110 CYS A O 1
ATOM 901 N N . LYS A 1 111 ? -12.661 8.638 23.958 1.00 89.88 111 LYS A N 1
ATOM 902 C CA . LYS A 1 111 ? -13.597 7.614 24.461 1.00 89.88 111 LYS A CA 1
ATOM 903 C C . LYS A 1 111 ? -14.468 6.988 23.366 1.00 89.88 111 LYS A C 1
ATOM 905 O O . LYS A 1 111 ? -15.602 6.575 23.626 1.00 89.88 111 LYS A O 1
ATOM 910 N N . ALA A 1 112 ? -13.962 6.912 22.135 1.00 92.19 112 ALA A N 1
ATOM 911 C CA . ALA A 1 112 ? -14.627 6.147 21.092 1.00 92.19 112 ALA A CA 1
ATOM 912 C C . ALA A 1 112 ? -14.706 4.678 21.531 1.00 92.19 112 ALA A C 1
ATOM 914 O O . ALA A 1 112 ? -13.723 4.110 21.994 1.00 92.19 112 ALA A O 1
ATOM 915 N N . GLN A 1 113 ? -15.874 4.048 21.403 1.00 88.94 113 GLN A N 1
ATOM 916 C CA . GLN A 1 113 ? -16.049 2.684 21.915 1.00 88.94 113 GLN A CA 1
ATOM 917 C C . GLN A 1 113 ? -15.398 1.629 21.017 1.00 88.94 113 GLN A C 1
ATOM 919 O O . GLN A 1 113 ? -14.904 0.620 21.516 1.00 88.94 113 GLN A O 1
ATOM 924 N N . ARG A 1 114 ? -15.466 1.814 19.693 1.00 91.19 114 ARG A N 1
ATOM 925 C CA . ARG A 1 114 ? -15.028 0.847 18.675 1.00 91.19 114 ARG A CA 1
ATOM 926 C C . ARG A 1 114 ? -14.696 1.573 17.371 1.00 91.19 114 ARG A C 1
ATOM 928 O O . ARG A 1 114 ? -15.264 2.632 17.112 1.00 91.19 114 ARG A O 1
ATOM 935 N N . PHE A 1 115 ? -13.842 0.983 16.537 1.00 91.81 115 PHE A N 1
ATOM 936 C CA . PHE A 1 115 ? -13.573 1.473 15.180 1.00 91.81 115 PHE A CA 1
ATOM 937 C C . PHE A 1 115 ? -13.531 0.327 14.164 1.00 91.81 115 PHE A C 1
ATOM 939 O O . PHE A 1 115 ? -13.236 -0.818 14.511 1.00 91.81 115 PHE A O 1
ATOM 946 N N . VAL A 1 116 ? -13.805 0.669 12.905 1.00 91.94 116 VAL A N 1
ATOM 947 C CA . VAL A 1 116 ? -13.613 -0.170 11.715 1.00 91.94 116 VAL A CA 1
ATOM 948 C C . VAL A 1 116 ? -12.987 0.704 10.640 1.00 91.94 116 VAL A C 1
ATOM 950 O O . VAL A 1 116 ? -13.371 1.865 10.496 1.00 91.94 116 VAL A O 1
ATOM 953 N N . TYR A 1 117 ? -12.054 0.152 9.873 1.00 91.62 117 TYR A N 1
ATOM 954 C CA . TYR A 1 117 ? -11.508 0.799 8.689 1.00 91.62 117 TYR A CA 1
ATOM 955 C C . TYR A 1 117 ? -11.325 -0.195 7.553 1.00 91.62 117 TYR A C 1
ATOM 957 O O . TYR A 1 117 ? -11.126 -1.392 7.772 1.00 91.62 117 TYR A O 1
ATOM 965 N N . GLY A 1 118 ? -11.365 0.321 6.330 1.00 92.00 118 GLY A N 1
ATOM 966 C CA . GLY A 1 118 ? -11.023 -0.433 5.139 1.00 92.00 118 GLY A CA 1
ATOM 967 C C . GLY A 1 118 ? -10.350 0.455 4.111 1.00 92.00 118 GLY A C 1
ATOM 968 O O . GLY A 1 118 ? -10.632 1.649 4.018 1.00 92.00 118 GLY A O 1
ATOM 969 N N . ILE A 1 119 ? -9.407 -0.129 3.382 1.00 91.31 119 ILE A N 1
ATOM 970 C CA . ILE A 1 119 ? -8.614 0.539 2.355 1.00 91.31 119 ILE A CA 1
ATOM 971 C C . ILE A 1 119 ? -8.670 -0.330 1.108 1.00 91.31 119 ILE A C 1
ATOM 973 O O . ILE A 1 119 ? -8.250 -1.487 1.147 1.00 91.31 119 ILE A O 1
ATOM 977 N N . ILE A 1 120 ? -9.156 0.236 0.007 1.00 90.06 120 ILE A N 1
ATOM 978 C CA . ILE A 1 120 ? -9.193 -0.421 -1.300 1.00 90.06 120 ILE A CA 1
ATOM 979 C C . ILE A 1 120 ? -7.976 0.070 -2.093 1.00 90.06 120 ILE A C 1
ATOM 981 O O . ILE A 1 120 ? -7.955 1.222 -2.531 1.00 90.06 120 ILE A O 1
ATOM 985 N N . PRO A 1 121 ? -6.915 -0.741 -2.247 1.00 87.75 121 PRO A N 1
ATOM 986 C CA . PRO A 1 121 ? -5.829 -0.394 -3.148 1.00 87.75 121 PRO A CA 1
ATOM 987 C C . PRO A 1 121 ? -6.310 -0.496 -4.600 1.00 87.75 121 PRO A C 1
ATOM 989 O O . PRO A 1 121 ? -7.149 -1.327 -4.924 1.00 87.75 121 PRO A O 1
ATOM 992 N N . GLU A 1 122 ? -5.676 0.235 -5.516 1.00 83.81 122 GLU A N 1
ATOM 993 C CA . GLU A 1 122 ? -5.965 0.144 -6.963 1.00 83.81 122 GLU A CA 1
ATOM 994 C C . GLU A 1 122 ? -5.872 -1.288 -7.521 1.00 83.81 122 GLU A C 1
ATOM 996 O O . GLU A 1 122 ? -6.542 -1.645 -8.482 1.00 83.81 122 GLU A O 1
ATOM 1001 N N . LYS A 1 123 ? -5.048 -2.141 -6.894 1.00 77.62 123 LYS A N 1
ATOM 1002 C CA . LYS A 1 123 ? -4.892 -3.564 -7.246 1.00 77.62 123 LYS A CA 1
ATOM 1003 C C . LYS A 1 123 ? -5.987 -4.464 -6.645 1.00 77.62 123 LYS A C 1
ATOM 1005 O O . LYS A 1 123 ? -5.834 -5.686 -6.614 1.00 77.62 123 LYS A O 1
ATOM 1010 N N . GLY A 1 124 ? -7.074 -3.873 -6.157 1.00 78.94 124 GLY A N 1
ATOM 1011 C CA . GLY A 1 124 ? -8.311 -4.548 -5.788 1.00 78.94 124 GLY A CA 1
ATOM 1012 C C . GLY A 1 124 ? -8.417 -4.859 -4.302 1.00 78.94 124 GLY A C 1
ATOM 1013 O O . GLY A 1 124 ? -9.101 -4.146 -3.582 1.00 78.94 124 GLY A O 1
ATOM 1014 N N . LYS A 1 125 ? -7.783 -5.950 -3.845 1.00 85.94 125 LYS A N 1
ATOM 1015 C CA . LYS A 1 125 ? -8.143 -6.602 -2.568 1.00 85.94 125 LYS A CA 1
ATOM 1016 C C . LYS A 1 125 ? -8.221 -5.613 -1.389 1.00 85.94 125 LYS A C 1
ATOM 1018 O O . LYS A 1 125 ? -7.172 -5.085 -1.006 1.00 85.94 125 LYS A O 1
ATOM 1023 N N . PRO A 1 126 ? -9.412 -5.404 -0.795 1.00 88.69 126 PRO A N 1
ATOM 1024 C CA . PRO A 1 126 ? -9.566 -4.503 0.333 1.00 88.69 126 PRO A CA 1
ATOM 1025 C C . PRO A 1 126 ? -8.800 -5.027 1.547 1.00 88.69 126 PRO A C 1
ATOM 1027 O O . PRO A 1 126 ? -8.800 -6.224 1.843 1.00 88.69 126 PRO A O 1
ATOM 1030 N N . VAL A 1 127 ? -8.150 -4.113 2.261 1.00 88.81 127 VAL A N 1
ATOM 1031 C CA . VAL A 1 127 ? -7.521 -4.372 3.557 1.00 88.81 127 VAL A CA 1
ATOM 1032 C C . VAL A 1 127 ? -8.419 -3.781 4.625 1.00 88.81 127 VAL A C 1
ATOM 1034 O O . VAL A 1 127 ? -8.626 -2.571 4.640 1.00 88.81 127 VAL A O 1
ATOM 1037 N N . THR A 1 128 ? -8.939 -4.624 5.512 1.00 89.62 128 THR A N 1
ATOM 1038 C CA . THR A 1 128 ? -9.873 -4.219 6.568 1.00 89.62 128 THR A CA 1
ATOM 1039 C C . THR A 1 128 ? -9.298 -4.496 7.948 1.00 89.62 128 THR A C 1
ATOM 1041 O O . THR A 1 128 ? -8.685 -5.544 8.150 1.00 89.62 128 THR A O 1
ATOM 1044 N N . GLY A 1 129 ? -9.559 -3.613 8.907 1.00 90.00 129 GLY A N 1
ATOM 1045 C CA . GLY A 1 129 ? -9.214 -3.816 10.312 1.00 90.00 129 GLY A CA 1
ATOM 1046 C C . GLY A 1 129 ? -10.245 -3.190 11.246 1.00 90.00 129 GLY A C 1
ATOM 1047 O O . GLY A 1 129 ? -11.042 -2.340 10.846 1.00 90.00 129 GLY A O 1
ATOM 1048 N N . ALA A 1 130 ? -10.257 -3.640 12.495 1.00 91.94 130 ALA A N 1
ATOM 1049 C CA . ALA A 1 130 ? -11.201 -3.182 13.506 1.00 91.94 130 ALA A CA 1
ATOM 1050 C C . ALA A 1 130 ? -10.593 -3.269 14.908 1.00 91.94 130 ALA A C 1
ATOM 1052 O O . ALA A 1 130 ? -9.585 -3.941 15.113 1.00 91.94 130 ALA A O 1
ATOM 1053 N N . SER A 1 131 ? -11.233 -2.605 15.868 1.00 90.88 131 SER A N 1
ATOM 1054 C CA . SER A 1 131 ? -10.915 -2.726 17.293 1.00 90.88 131 SER A CA 1
ATOM 1055 C C . SER A 1 131 ? -11.319 -4.088 17.867 1.00 90.88 131 SER A C 1
ATOM 1057 O O . SER A 1 131 ? -12.420 -4.559 17.573 1.00 90.88 131 SER A O 1
ATOM 1059 N N . ASP A 1 132 ? -10.521 -4.626 18.790 1.00 84.69 132 ASP A N 1
ATOM 1060 C CA . ASP A 1 132 ? -10.723 -5.941 19.430 1.00 84.69 132 ASP A CA 1
ATOM 1061 C C . ASP A 1 132 ? -12.085 -6.100 20.127 1.00 84.69 132 ASP A C 1
ATOM 1063 O O . ASP A 1 132 ? -12.649 -7.190 20.201 1.00 84.69 132 ASP A O 1
ATOM 1067 N N . ASN A 1 133 ? -12.677 -4.996 20.588 1.00 78.00 133 ASN A N 1
ATOM 1068 C CA . ASN A 1 133 ? -13.950 -5.017 21.309 1.00 78.00 133 ASN A CA 1
ATOM 1069 C C . ASN A 1 133 ? -15.179 -5.175 20.392 1.00 78.00 133 ASN A C 1
ATOM 1071 O O . ASN A 1 133 ? -16.311 -5.161 20.893 1.00 78.00 133 ASN A O 1
ATOM 1075 N N . LEU A 1 134 ? -15.002 -5.266 19.069 1.00 84.31 134 LEU A N 1
ATOM 1076 C CA . LEU A 1 134 ? -16.077 -5.337 18.078 1.00 84.31 134 LEU A CA 1
ATOM 1077 C C . LEU A 1 134 ? -16.373 -6.793 17.669 1.00 84.31 134 LEU A C 1
ATOM 1079 O O . LEU A 1 134 ? -15.512 -7.498 17.154 1.00 84.31 134 LEU A O 1
ATOM 1083 N N . AR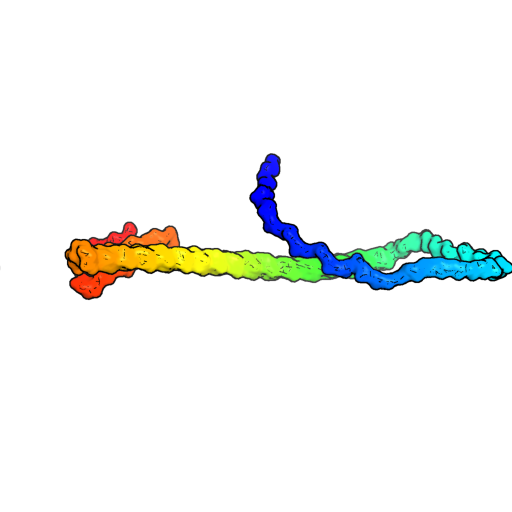G A 1 135 ? -17.626 -7.240 17.852 1.00 79.69 135 ARG A N 1
ATOM 1084 C CA . ARG A 1 135 ? -18.083 -8.577 17.417 1.00 79.69 135 ARG A CA 1
ATOM 1085 C C . ARG A 1 135 ? -18.017 -8.725 15.899 1.00 79.69 135 ARG A C 1
ATOM 1087 O O . ARG A 1 135 ? -18.470 -7.831 15.199 1.00 79.69 135 ARG A O 1
ATOM 1094 N N . GLU A 1 136 ? -17.651 -9.911 15.417 1.00 80.25 136 GLU A N 1
ATOM 1095 C CA . GLU A 1 136 ? -17.441 -10.220 13.991 1.00 80.25 136 GLU A CA 1
ATOM 1096 C C . GLU A 1 136 ? -18.622 -9.946 13.039 1.00 80.25 136 GLU A C 1
ATOM 1098 O O . GLU A 1 136 ? -18.383 -9.819 11.844 1.00 80.25 136 GLU A O 1
ATOM 1103 N N . TRP A 1 137 ? -19.856 -9.756 13.534 1.00 83.12 137 TRP A N 1
ATOM 1104 C CA . TRP A 1 137 ? -21.035 -9.425 12.707 1.00 83.12 137 TRP A CA 1
ATOM 1105 C C . TRP A 1 137 ? -20.843 -8.176 11.832 1.00 83.12 137 TRP A C 1
ATOM 1107 O O . TRP A 1 137 ? -21.521 -8.015 10.818 1.00 83.12 137 TRP A O 1
ATOM 1117 N N . TRP A 1 138 ? -19.933 -7.271 12.211 1.00 85.88 138 TRP A N 1
ATOM 1118 C CA . TRP A 1 138 ? -19.626 -6.090 11.406 1.00 85.88 138 TRP A CA 1
ATOM 1119 C C . TRP A 1 138 ? -19.073 -6.465 10.025 1.00 85.88 138 TRP A C 1
ATOM 1121 O O . TRP A 1 138 ? -19.358 -5.751 9.067 1.00 85.88 138 TRP A O 1
ATOM 1131 N N . LYS A 1 139 ? -18.340 -7.585 9.914 1.00 82.50 139 LYS A N 1
ATOM 1132 C CA . LYS A 1 139 ? -17.756 -8.080 8.656 1.00 82.50 139 LYS A CA 1
ATOM 1133 C C . LYS A 1 139 ? -18.842 -8.416 7.631 1.00 82.50 139 LYS A C 1
ATOM 1135 O O . LYS A 1 139 ? -18.639 -8.225 6.439 1.00 82.50 139 LYS A O 1
ATOM 1140 N N . ASP A 1 140 ? -20.008 -8.858 8.102 1.00 84.12 140 ASP A N 1
ATOM 1141 C CA . ASP A 1 140 ? -21.141 -9.200 7.239 1.00 84.12 140 ASP A CA 1
ATOM 1142 C C . ASP A 1 140 ? -21.905 -7.955 6.763 1.00 84.12 140 ASP A C 1
ATOM 1144 O O . ASP A 1 140 ? -22.476 -7.955 5.669 1.00 84.12 140 ASP A O 1
ATOM 1148 N N . LYS A 1 141 ? -21.914 -6.886 7.576 1.00 83.00 141 LYS A N 1
ATOM 1149 C CA . LYS A 1 141 ? -22.603 -5.619 7.274 1.00 83.00 141 LYS A CA 1
ATOM 1150 C C . LYS A 1 141 ? -21.768 -4.631 6.469 1.00 83.00 141 LYS A C 1
ATOM 1152 O O . LYS A 1 141 ? -22.325 -3.929 5.631 1.00 83.00 141 LYS A O 1
ATOM 1157 N N . VAL A 1 142 ? -20.482 -4.501 6.776 1.00 81.56 142 VAL A N 1
ATOM 1158 C CA . VAL A 1 142 ? -19.601 -3.513 6.150 1.00 81.56 142 VAL A CA 1
ATOM 1159 C C . VAL A 1 142 ? -18.849 -4.202 5.025 1.00 81.56 142 VAL A C 1
ATOM 1161 O O . VAL A 1 142 ? -17.949 -5.002 5.268 1.00 81.56 142 VAL A O 1
ATOM 1164 N N . ARG A 1 143 ? -19.235 -3.885 3.790 1.00 80.81 143 ARG A N 1
ATOM 1165 C CA . ARG A 1 143 ? -18.560 -4.349 2.580 1.00 80.81 143 ARG A CA 1
ATOM 1166 C C . ARG A 1 143 ? -17.725 -3.217 1.992 1.00 80.81 143 ARG A C 1
ATOM 1168 O O . ARG A 1 143 ? -18.095 -2.051 2.084 1.00 80.81 143 ARG A O 1
ATOM 1175 N N . PHE A 1 144 ? -16.565 -3.594 1.471 1.00 78.06 144 PHE A N 1
ATOM 1176 C CA . PHE A 1 144 ? -15.638 -2.725 0.750 1.00 78.06 144 PHE A CA 1
ATOM 1177 C C . PHE A 1 144 ? -15.530 -3.271 -0.678 1.00 78.06 144 PHE A C 1
ATOM 1179 O O . PHE A 1 144 ? -14.477 -3.775 -1.073 1.00 78.06 144 PHE A O 1
ATOM 1186 N N . ASP A 1 145 ? -16.674 -3.326 -1.358 1.00 75.25 145 ASP A N 1
ATOM 1187 C CA . ASP A 1 145 ? -16.845 -3.716 -2.758 1.00 75.25 145 ASP A CA 1
ATOM 1188 C C . ASP A 1 145 ? -16.702 -2.531 -3.724 1.00 75.25 145 ASP A C 1
ATOM 1190 O O . ASP A 1 145 ? -16.950 -1.374 -3.310 1.00 75.25 145 ASP A O 1
#

Foldseek 3Di:
DDDDDDDDDDDDDDDDDDDDDDDDDDDDDDDDPPPPPPPVPPPPDCPPVNVVVVVVVVVVVVVVVVVVVVVCVVVVVVVVVVVVVVVVVVVVVVVVVVVVVVVVCCCPPVVDPKDKDWDADPVGDIDIDMDPVDDPVVVVVDDPD

InterPro domains:
  IPR006957 Ethylene insensitive 3 [PTHR33305] (32-145)
  IPR023278 Ethylene insensitive 3-like protein, DNA-binding domain superfamily [G3DSA:1.10.3180.10] (81-144)
  IPR060335 Ethylene insensitive 3, N-terminal domain [PF27048] (84-145)

Radius of gyration: 37.19 Å; chains: 1; bounding box: 101×33×73 Å